Protein AF-A0A3D5YGY3-F1 (afdb_monomer_lite)

Secondary structure (DSSP, 8-state):
-EEEEEEETTTTEEEEEEEE--STTHHHHHHHHHHHTT---EEEEE-SS-HHHHHHHHHHHHHHTTT----EEEEE--------

Radius of gyration: 13.59 Å; chains: 1; bounding box: 35×28×34 Å

pLDDT: mean 88.78, std 11.48, range [43.09, 96.0]

Structure (mmCIF, N/CA/C/O backbone):
data_AF-A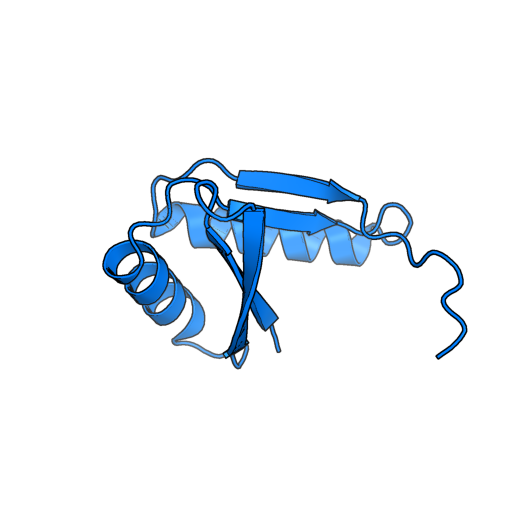0A3D5YGY3-F1
#
_entry.id   AF-A0A3D5YGY3-F1
#
loop_
_atom_site.group_PDB
_atom_site.id
_atom_site.type_symbol
_atom_site.label_atom_id
_atom_site.label_alt_id
_atom_site.label_comp_id
_atom_site.label_asym_id
_atom_site.label_entity_id
_atom_site.label_seq_id
_atom_site.pdbx_PDB_ins_code
_atom_site.Cartn_x
_atom_site.Cartn_y
_atom_site.Cartn_z
_atom_site.occupancy
_atom_site.B_iso_or_equiv
_atom_site.auth_seq_id
_atom_site.auth_comp_id
_atom_site.auth_asym_id
_atom_site.auth_atom_id
_atom_site.pdbx_PDB_model_num
ATOM 1 N N . MET A 1 1 ? 3.499 -9.976 -8.285 1.00 83.38 1 MET A N 1
ATOM 2 C CA . MET A 1 1 ? 2.569 -10.389 -7.212 1.00 83.38 1 MET A CA 1
ATOM 3 C C . MET A 1 1 ? 2.816 -9.495 -6.013 1.00 83.38 1 MET A C 1
ATOM 5 O O . MET A 1 1 ? 3.948 -9.057 -5.855 1.00 83.38 1 MET A O 1
ATOM 9 N N . LEU A 1 2 ? 1.787 -9.207 -5.219 1.00 89.75 2 LEU A N 1
ATOM 10 C CA . LEU A 1 2 ? 1.897 -8.443 -3.972 1.00 89.75 2 LEU A CA 1
ATOM 11 C C . LEU A 1 2 ? 1.578 -9.357 -2.790 1.00 89.75 2 LEU A C 1
ATOM 13 O O . LEU A 1 2 ? 0.544 -10.016 -2.813 1.00 89.75 2 LEU A O 1
ATOM 17 N N . GLY A 1 3 ? 2.443 -9.391 -1.776 1.00 92.62 3 GLY A N 1
ATOM 18 C CA . GLY A 1 3 ? 2.145 -10.036 -0.495 1.00 92.62 3 GLY A CA 1
ATOM 19 C C . GLY A 1 3 ? 1.341 -9.105 0.409 1.00 92.62 3 GLY A C 1
ATOM 20 O O . GLY A 1 3 ? 1.594 -7.903 0.435 1.00 92.62 3 GLY A O 1
ATOM 21 N N . LEU A 1 4 ? 0.371 -9.656 1.136 1.00 93.81 4 LEU A N 1
ATOM 22 C CA . LEU A 1 4 ? -0.489 -8.919 2.055 1.00 93.81 4 LEU A CA 1
ATOM 23 C C . LEU A 1 4 ? -0.508 -9.575 3.431 1.00 93.81 4 LEU A C 1
ATOM 25 O O . LEU A 1 4 ? -0.721 -10.783 3.571 1.00 93.81 4 LEU A O 1
ATOM 29 N 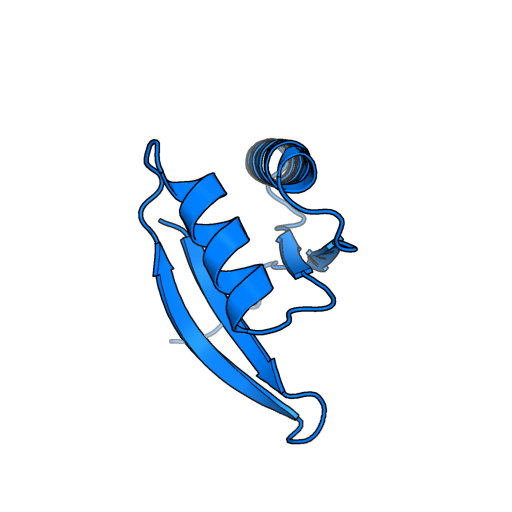N . ALA A 1 5 ? -0.376 -8.740 4.452 1.00 93.06 5 ALA A N 1
ATOM 30 C CA . ALA A 1 5 ? -0.559 -9.104 5.843 1.00 93.06 5 ALA A CA 1
ATOM 31 C C . ALA A 1 5 ? -1.304 -7.986 6.577 1.00 93.06 5 ALA A C 1
ATOM 33 O O . ALA A 1 5 ? -1.245 -6.820 6.185 1.00 93.06 5 ALA A O 1
ATOM 34 N N . LYS A 1 6 ? -2.002 -8.349 7.651 1.00 93.44 6 LYS A N 1
ATOM 35 C CA . LYS A 1 6 ? -2.703 -7.420 8.538 1.00 93.44 6 LYS A CA 1
ATOM 36 C C . LYS A 1 6 ? -2.195 -7.586 9.958 1.00 93.44 6 LYS A C 1
ATOM 38 O O . LYS A 1 6 ? -1.974 -8.698 10.423 1.00 93.44 6 LYS A O 1
ATOM 43 N N . VAL A 1 7 ? -2.080 -6.469 10.663 1.00 91.50 7 VAL A N 1
ATOM 44 C CA . VAL A 1 7 ? -1.724 -6.451 12.081 1.00 91.50 7 VAL A CA 1
ATOM 45 C C . VAL A 1 7 ? -2.968 -6.176 12.914 1.00 91.50 7 VAL A C 1
ATOM 47 O O . VAL A 1 7 ? -3.710 -5.231 12.644 1.00 91.50 7 VAL A O 1
ATOM 50 N N . SER A 1 8 ? -3.194 -6.988 13.947 1.00 86.94 8 SER A N 1
ATOM 51 C CA . SER A 1 8 ? -4.134 -6.655 15.018 1.00 86.94 8 SER A CA 1
ATOM 52 C C . SER A 1 8 ? -3.368 -5.947 16.130 1.00 86.94 8 SER A C 1
ATOM 54 O O . SER A 1 8 ? -2.635 -6.589 16.878 1.00 86.94 8 SER A O 1
ATOM 56 N N . LEU A 1 9 ? -3.539 -4.628 16.276 1.00 82.12 9 LEU A N 1
ATOM 57 C CA . LEU A 1 9 ? -2.856 -3.861 17.333 1.00 82.12 9 LEU A CA 1
ATOM 58 C C . LEU A 1 9 ? -3.225 -4.322 18.751 1.00 82.12 9 LEU A C 1
ATOM 60 O O . LEU A 1 9 ? -2.452 -4.127 19.682 1.00 82.12 9 LEU A O 1
ATOM 64 N N . LYS A 1 10 ? -4.398 -4.943 18.924 1.00 85.62 10 LYS A N 1
ATOM 65 C CA . LYS A 1 10 ? -4.828 -5.495 20.217 1.00 85.62 10 LYS A CA 1
ATOM 66 C C . LYS A 1 10 ? -4.053 -6.750 20.601 1.00 85.62 10 LYS A C 1
ATOM 68 O O . LYS A 1 10 ? -3.797 -6.971 21.777 1.00 85.62 10 LYS A O 1
ATOM 73 N N . GLU A 1 11 ? -3.733 -7.574 19.613 1.00 85.75 11 GLU A N 1
ATOM 74 C CA . GLU A 1 11 ? -3.098 -8.878 19.816 1.00 85.75 11 GLU A CA 1
ATOM 75 C C . GLU A 1 11 ? -1.585 -8.805 19.598 1.00 85.75 11 GLU A C 1
ATOM 77 O O . GLU A 1 11 ? -0.860 -9.689 20.036 1.00 85.75 11 GLU A O 1
ATOM 82 N N . ASN A 1 12 ? -1.108 -7.739 18.949 1.00 85.50 12 ASN A N 1
ATOM 83 C CA . ASN A 1 12 ? 0.270 -7.572 18.499 1.00 85.50 12 ASN A CA 1
ATOM 84 C C . ASN A 1 12 ? 0.753 -8.747 17.626 1.00 85.50 12 ASN A C 1
ATOM 86 O O . ASN A 1 12 ? 1.912 -9.153 17.676 1.00 85.50 12 ASN A O 1
ATOM 90 N N . VAL A 1 13 ? -0.170 -9.307 16.838 1.00 87.56 13 VAL A N 1
ATOM 91 C CA . VAL A 1 13 ? 0.065 -10.431 15.928 1.00 87.56 13 VAL A CA 1
ATOM 92 C C . VAL A 1 13 ? -0.144 -9.974 14.488 1.00 87.56 13 VAL A C 1
ATOM 94 O O . VAL A 1 13 ? -1.079 -9.226 14.177 1.00 87.56 13 VAL A O 1
ATOM 97 N N . ILE A 1 14 ? 0.747 -10.444 13.616 1.00 88.62 14 ILE A N 1
ATOM 98 C CA . ILE A 1 14 ? 0.679 -10.268 12.168 1.00 88.62 14 ILE A CA 1
ATOM 99 C C . ILE A 1 14 ? 0.020 -11.510 11.567 1.00 88.62 14 ILE A C 1
ATOM 101 O O . ILE A 1 14 ? 0.494 -12.628 11.764 1.00 88.62 14 ILE A O 1
ATOM 105 N N . PHE A 1 15 ? -1.052 -11.308 10.811 1.00 90.12 15 PHE A N 1
ATOM 106 C CA . PHE A 1 15 ? -1.780 -12.361 10.115 1.00 90.12 15 PHE A CA 1
ATOM 107 C C . PHE A 1 15 ? -1.549 -12.247 8.606 1.00 90.12 15 PHE A C 1
ATOM 109 O O . PHE A 1 15 ? -1.833 -11.189 8.031 1.00 90.12 15 PHE A O 1
ATOM 116 N N . PRO A 1 16 ? -1.058 -13.304 7.936 1.00 91.50 16 PRO A N 1
ATOM 117 C CA . PRO A 1 16 ? -0.978 -13.307 6.484 1.00 91.50 16 PRO A CA 1
ATOM 118 C C . PRO A 1 16 ? -2.393 -13.318 5.897 1.00 91.50 16 PRO A C 1
ATOM 120 O O . PRO A 1 16 ? -3.220 -14.150 6.264 1.00 91.50 16 PRO A O 1
ATOM 123 N N . ILE A 1 17 ? -2.661 -12.402 4.969 1.00 89.44 17 ILE A N 1
ATOM 124 C CA . ILE A 1 17 ? -3.889 -12.419 4.161 1.00 89.44 17 ILE A CA 1
ATOM 125 C C . ILE A 1 17 ? -3.657 -13.286 2.919 1.00 89.44 17 ILE A C 1
ATOM 127 O O . ILE A 1 17 ? -4.539 -14.036 2.509 1.00 89.44 17 ILE A O 1
ATOM 131 N N . GLY A 1 18 ? -2.457 -13.209 2.334 1.00 90.38 18 GLY A N 1
ATOM 132 C CA . GLY A 1 18 ? -2.063 -13.993 1.165 1.00 90.38 18 GLY A CA 1
ATOM 133 C C . GLY A 1 18 ? -1.348 -13.146 0.119 1.00 90.38 18 GLY A C 1
ATOM 134 O O . GLY A 1 18 ? -0.647 -12.193 0.455 1.00 90.38 18 GLY A O 1
ATOM 135 N N . TYR A 1 19 ? -1.534 -13.497 -1.155 1.00 91.94 19 TYR A N 1
ATOM 136 C CA . TYR A 1 19 ? -0.930 -12.796 -2.287 1.00 91.94 19 TYR A CA 1
ATOM 137 C C . TYR A 1 19 ? -1.991 -12.349 -3.291 1.00 91.94 19 TYR A C 1
ATOM 139 O O . TYR A 1 19 ? -2.922 -13.098 -3.580 1.00 91.94 19 TYR A O 1
ATOM 147 N N . LEU A 1 20 ? -1.807 -11.165 -3.876 1.00 92.19 20 LEU A N 1
ATOM 148 C CA . LEU A 1 20 ? -2.600 -10.677 -5.002 1.00 92.19 20 LEU A CA 1
ATOM 149 C C . LEU A 1 20 ? -1.793 -10.688 -6.299 1.00 92.19 20 LEU A C 1
ATOM 151 O O . LEU A 1 20 ? -0.580 -10.424 -6.326 1.00 92.19 20 LEU A O 1
ATOM 155 N N . GLN A 1 21 ? -2.483 -10.978 -7.398 1.00 92.25 21 GLN A N 1
ATOM 156 C CA . GLN A 1 21 ? -1.936 -10.760 -8.729 1.00 92.25 21 GLN A CA 1
ATOM 157 C C . GLN A 1 21 ? -1.883 -9.262 -9.030 1.00 92.25 21 GLN A C 1
ATOM 159 O O . GLN A 1 21 ? -2.678 -8.476 -8.526 1.00 92.25 21 GLN A O 1
ATOM 164 N N . ASN A 1 22 ? -0.885 -8.861 -9.815 1.00 89.44 22 ASN A N 1
ATOM 165 C CA . ASN A 1 22 ? -0.761 -7.479 -10.261 1.00 89.44 22 ASN A CA 1
ATOM 166 C C . ASN A 1 22 ? -1.447 -7.341 -11.622 1.00 89.44 22 ASN A C 1
ATOM 168 O O . ASN A 1 22 ? -0.774 -7.361 -12.652 1.00 89.44 22 ASN A O 1
ATOM 172 N N . ASP A 1 23 ? -2.775 -7.304 -11.600 1.00 92.31 23 ASP A N 1
ATOM 173 C CA . ASP A 1 23 ? -3.646 -7.229 -12.771 1.00 92.31 23 ASP A CA 1
ATOM 174 C C . ASP A 1 23 ? -4.512 -5.953 -12.750 1.00 92.31 23 ASP A C 1
ATOM 176 O O . ASP A 1 23 ? -4.266 -5.022 -11.977 1.00 92.31 23 ASP A O 1
ATOM 180 N N . GLY A 1 24 ? -5.493 -5.880 -13.654 1.00 90.88 24 GLY A N 1
ATOM 181 C CA . GLY A 1 24 ? -6.366 -4.715 -13.800 1.00 90.88 24 GLY A CA 1
ATOM 182 C C . GLY A 1 24 ? -7.269 -4.442 -12.593 1.00 90.88 24 GLY A C 1
ATOM 183 O O . GLY A 1 24 ? -7.646 -3.289 -12.387 1.00 90.88 24 GLY A O 1
ATOM 184 N N . ASP A 1 25 ? -7.564 -5.456 -11.777 1.00 93.06 25 ASP A N 1
ATOM 185 C CA . ASP A 1 25 ? -8.526 -5.360 -10.675 1.00 93.06 25 ASP A CA 1
ATOM 186 C C . ASP A 1 25 ? -7.855 -5.063 -9.325 1.00 93.06 25 ASP A C 1
ATOM 188 O O . ASP A 1 25 ? -8.532 -4.692 -8.363 1.00 93.06 25 ASP A O 1
ATOM 192 N N . LEU A 1 26 ? -6.519 -5.140 -9.261 1.00 94.25 26 LEU A N 1
ATOM 193 C CA . LEU A 1 26 ? -5.715 -4.998 -8.043 1.00 94.25 26 LEU A CA 1
ATOM 194 C C . LEU A 1 26 ? -6.161 -3.844 -7.130 1.00 94.25 26 LEU A C 1
ATOM 196 O O . LEU A 1 26 ? -6.344 -4.038 -5.929 1.00 94.25 26 LEU A O 1
ATOM 200 N N . TYR A 1 27 ? -6.325 -2.637 -7.675 1.00 94.69 27 TYR A N 1
ATOM 201 C CA . TYR A 1 27 ? -6.662 -1.456 -6.873 1.00 94.69 27 TYR A CA 1
ATOM 202 C C . TYR A 1 27 ? -8.071 -1.529 -6.278 1.00 94.69 27 TYR A C 1
ATOM 204 O O . TYR A 1 27 ? -8.271 -1.136 -5.128 1.00 94.69 27 TYR A O 1
ATOM 212 N N . PHE A 1 28 ? -9.031 -2.073 -7.029 1.00 94.00 28 PHE A N 1
ATOM 213 C CA . PHE A 1 28 ? -10.395 -2.271 -6.548 1.00 94.00 28 PHE A CA 1
ATOM 214 C C . PHE A 1 28 ? -10.439 -3.354 -5.466 1.00 94.00 28 PHE A C 1
ATOM 216 O O . PHE A 1 28 ? -11.043 -3.154 -4.411 1.00 94.00 28 PHE A O 1
ATOM 223 N N . THR A 1 29 ? -9.728 -4.466 -5.676 1.00 94.62 29 THR A N 1
ATOM 224 C CA . THR A 1 29 ? -9.593 -5.533 -4.678 1.00 94.62 29 THR A CA 1
ATOM 225 C C . THR A 1 29 ? -8.963 -5.018 -3.385 1.00 94.62 29 THR A C 1
ATOM 227 O O . THR A 1 29 ? -9.486 -5.285 -2.304 1.00 94.62 29 THR A O 1
ATOM 230 N N . LEU A 1 30 ? -7.879 -4.239 -3.472 1.00 95.25 30 LEU A N 1
ATOM 231 C CA . LEU A 1 30 ? -7.233 -3.645 -2.299 1.00 95.25 30 LEU A CA 1
ATOM 232 C C . LEU A 1 30 ? -8.165 -2.695 -1.549 1.00 95.25 30 LEU A C 1
ATOM 234 O O . LEU A 1 30 ? -8.256 -2.791 -0.327 1.00 95.25 30 LEU A O 1
ATOM 238 N N . ALA A 1 31 ? -8.887 -1.824 -2.258 1.00 94.69 31 ALA A N 1
ATOM 239 C CA . ALA A 1 31 ? -9.864 -0.929 -1.641 1.00 94.69 31 ALA A CA 1
ATOM 240 C C . ALA A 1 31 ? -10.969 -1.709 -0.903 1.00 94.69 31 ALA A C 1
ATOM 24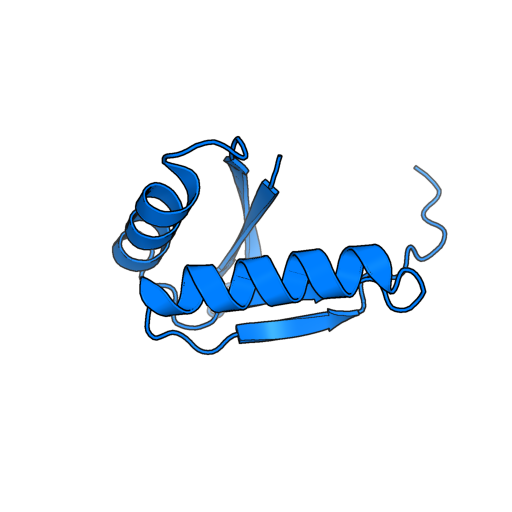2 O O . ALA A 1 31 ? -11.334 -1.356 0.220 1.00 94.69 31 ALA A O 1
ATOM 243 N N . GLY A 1 32 ? -11.444 -2.813 -1.490 1.00 95.06 32 GLY A N 1
ATOM 244 C CA . GLY A 1 32 ? -12.405 -3.720 -0.861 1.00 95.06 32 GLY A CA 1
ATOM 245 C C . GLY A 1 32 ? -11.871 -4.363 0.422 1.00 95.06 32 GLY A C 1
ATOM 246 O O . GLY A 1 32 ? -12.538 -4.298 1.454 1.00 95.06 32 GLY A O 1
ATOM 247 N N . ILE A 1 33 ? -10.653 -4.917 0.389 1.00 94.50 33 ILE A N 1
ATOM 248 C CA . ILE A 1 33 ? -10.000 -5.520 1.568 1.00 94.50 33 ILE A CA 1
ATOM 249 C C . ILE A 1 33 ? -9.837 -4.480 2.675 1.00 94.50 33 ILE A C 1
ATOM 251 O O . ILE A 1 33 ? -10.182 -4.729 3.826 1.00 94.50 33 ILE A O 1
ATOM 255 N N . ILE A 1 34 ? -9.344 -3.296 2.320 1.00 94.50 34 ILE A N 1
ATOM 256 C CA . ILE A 1 34 ? -9.145 -2.180 3.239 1.00 94.50 34 ILE A CA 1
ATOM 257 C C . ILE A 1 34 ? -10.447 -1.818 3.966 1.00 94.50 34 ILE A C 1
ATOM 259 O O . ILE A 1 34 ? -10.451 -1.679 5.192 1.00 94.50 34 ILE A O 1
ATOM 263 N N . ALA A 1 35 ? -11.548 -1.696 3.221 1.00 93.38 35 ALA A N 1
ATOM 264 C CA . ALA A 1 35 ? -12.851 -1.354 3.776 1.00 93.38 35 ALA A CA 1
ATOM 265 C C . ALA A 1 35 ? -13.421 -2.485 4.647 1.00 93.38 35 ALA A C 1
ATOM 267 O O . ALA A 1 35 ? -13.882 -2.235 5.763 1.00 93.38 35 ALA A O 1
ATOM 268 N N . GLN A 1 36 ? -13.359 -3.729 4.165 1.00 93.69 36 GLN A N 1
ATOM 269 C CA . GLN A 1 36 ? -13.868 -4.910 4.863 1.00 93.69 36 GLN A CA 1
ATOM 270 C C . GLN A 1 36 ? -13.134 -5.148 6.187 1.00 93.69 36 GLN A C 1
ATOM 272 O O . GLN A 1 36 ? -13.763 -5.361 7.225 1.00 93.69 36 GLN A O 1
ATOM 277 N N . GLU A 1 37 ? -11.806 -5.069 6.160 1.00 91.31 37 GLU A N 1
ATOM 278 C CA . GLU A 1 37 ? -10.949 -5.321 7.317 1.00 91.31 37 GLU A CA 1
ATOM 279 C C . GLU A 1 37 ? -10.808 -4.106 8.241 1.00 91.31 37 GLU A C 1
ATOM 281 O O . GLU A 1 37 ? -10.173 -4.219 9.295 1.00 91.31 37 GLU A O 1
ATOM 286 N N . LYS A 1 38 ? -11.418 -2.970 7.866 1.00 90.94 38 LYS A N 1
ATOM 287 C CA . LYS A 1 38 ? -11.368 -1.682 8.575 1.00 90.94 38 LYS A CA 1
ATOM 288 C C . LYS A 1 38 ? -9.931 -1.238 8.847 1.00 90.94 38 LYS A C 1
ATOM 290 O O . LYS A 1 38 ? -9.584 -0.858 9.966 1.00 90.94 38 LYS A O 1
ATOM 295 N N . ILE A 1 39 ? -9.088 -1.332 7.822 1.00 93.81 39 ILE A N 1
ATOM 296 C CA . ILE A 1 39 ? -7.684 -0.930 7.901 1.00 93.81 39 ILE A CA 1
ATOM 297 C C . ILE A 1 39 ? -7.615 0.583 8.116 1.00 93.81 39 ILE A C 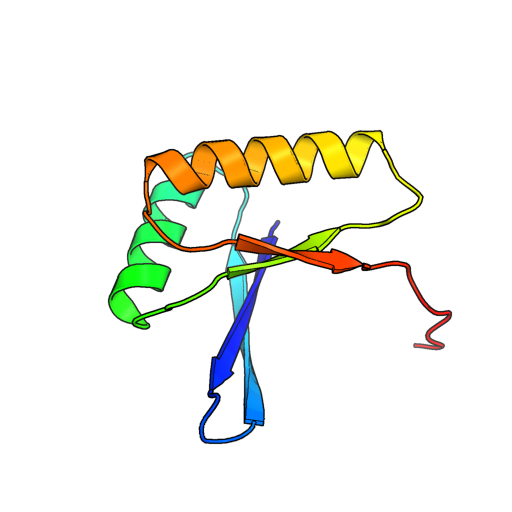1
ATOM 299 O O . ILE A 1 39 ? -8.253 1.344 7.397 1.00 93.81 39 ILE A O 1
ATOM 303 N N . SER A 1 40 ? -6.847 1.019 9.113 1.00 93.12 40 SER A N 1
ATOM 304 C CA . SER A 1 40 ? -6.675 2.439 9.450 1.00 93.12 40 SER A CA 1
ATOM 305 C C . SER A 1 40 ? -5.345 3.024 8.978 1.00 93.12 40 SER A C 1
ATOM 307 O O . SER A 1 40 ? -5.181 4.239 8.980 1.00 93.12 40 SER A O 1
ATOM 309 N N . GLN A 1 41 ? -4.389 2.171 8.608 1.00 94.69 41 GLN A N 1
ATOM 310 C CA . GLN A 1 41 ? -3.060 2.553 8.144 1.00 94.69 41 GLN A CA 1
ATOM 311 C C . GLN A 1 41 ? -2.491 1.445 7.258 1.00 94.69 41 GLN A C 1
ATOM 313 O O . GLN A 1 41 ? -2.689 0.261 7.535 1.00 94.69 41 GLN A O 1
ATOM 318 N N . ILE A 1 42 ? -1.762 1.832 6.215 1.00 95.38 42 ILE A N 1
ATOM 319 C CA . ILE A 1 42 ? -1.011 0.915 5.357 1.00 95.38 42 ILE A CA 1
ATOM 320 C C . ILE A 1 42 ? 0.477 1.081 5.660 1.00 95.38 42 ILE A C 1
ATOM 322 O O . ILE A 1 42 ? 0.977 2.201 5.749 1.00 95.38 42 ILE A O 1
ATOM 326 N N . VAL A 1 43 ? 1.185 -0.038 5.781 1.00 94.62 43 VAL A N 1
ATOM 327 C CA . VAL A 1 43 ? 2.647 -0.074 5.864 1.00 94.62 43 VAL A CA 1
ATOM 328 C C . VAL A 1 43 ? 3.172 -0.762 4.613 1.00 94.62 43 VAL A C 1
ATOM 330 O O . VAL A 1 43 ? 2.682 -1.831 4.247 1.00 94.62 43 VAL A O 1
ATOM 333 N N . VAL A 1 44 ? 4.139 -0.142 3.942 1.00 94.81 44 VAL A N 1
ATOM 334 C CA . VAL A 1 44 ? 4.729 -0.657 2.703 1.00 94.81 44 VAL A CA 1
ATOM 335 C C . VAL A 1 44 ? 6.236 -0.786 2.874 1.00 94.81 44 VAL A C 1
ATOM 337 O O . VAL A 1 44 ? 6.910 0.178 3.236 1.00 94.81 44 VAL A O 1
ATOM 340 N N . GLY A 1 45 ? 6.757 -1.979 2.595 1.00 92.50 45 GLY A N 1
ATOM 341 C CA . GLY A 1 45 ? 8.193 -2.220 2.524 1.00 92.50 45 GLY A CA 1
ATOM 342 C C . GLY A 1 45 ? 8.823 -1.418 1.386 1.00 92.50 45 GLY A C 1
ATOM 343 O O . GLY A 1 45 ? 8.275 -1.341 0.285 1.00 92.50 45 GLY A O 1
ATOM 344 N N . LEU A 1 46 ? 9.945 -0.764 1.664 1.00 92.38 46 LEU A N 1
ATOM 345 C CA . LEU A 1 46 ? 10.679 0.049 0.706 1.00 92.38 46 LEU A CA 1
ATOM 346 C C . LEU A 1 46 ? 12.169 -0.324 0.785 1.00 92.38 46 LEU A C 1
ATOM 348 O O . LEU A 1 46 ? 12.810 -0.034 1.796 1.00 92.38 46 LEU A O 1
ATOM 352 N N . PRO A 1 47 ? 12.751 -0.970 -0.240 1.00 90.94 47 PRO A N 1
ATOM 353 C CA . PRO A 1 47 ? 14.167 -1.327 -0.223 1.00 90.94 47 PRO A CA 1
ATOM 354 C C . PRO A 1 47 ? 15.014 -0.059 -0.340 1.00 90.94 47 PRO A C 1
ATOM 356 O O . PRO A 1 47 ? 14.789 0.745 -1.244 1.00 90.94 47 PRO A O 1
ATOM 359 N N . ASN A 1 48 ? 16.023 0.134 0.510 1.00 87.06 48 ASN A N 1
ATOM 360 C CA . ASN A 1 48 ? 16.783 1.390 0.535 1.00 87.06 48 ASN A CA 1
ATOM 361 C C . ASN A 1 48 ? 17.794 1.490 -0.614 1.00 87.06 48 ASN A C 1
ATOM 363 O O . ASN A 1 48 ? 18.178 2.590 -1.009 1.00 87.06 48 ASN A O 1
ATOM 367 N N . LYS A 1 49 ? 18.233 0.350 -1.159 1.00 88.38 49 LYS A N 1
ATOM 368 C CA . LYS A 1 49 ? 19.316 0.288 -2.158 1.00 88.38 49 LYS A CA 1
ATOM 369 C C . LYS A 1 49 ? 18.839 0.250 -3.612 1.00 88.38 49 LYS A C 1
ATOM 371 O O . LYS A 1 49 ? 19.648 0.431 -4.518 1.00 88.38 49 LYS A O 1
ATOM 376 N N . GLU A 1 50 ? 17.546 0.040 -3.855 1.00 89.88 50 GLU A N 1
ATOM 377 C CA . GLU A 1 50 ? 17.004 -0.208 -5.197 1.00 89.88 50 GLU A CA 1
ATOM 378 C C . GLU A 1 50 ? 16.080 0.924 -5.669 1.00 89.88 50 GLU A C 1
ATOM 380 O O . GLU A 1 50 ? 14.857 0.792 -5.676 1.00 89.88 50 GLU A O 1
ATOM 385 N N . LEU A 1 51 ? 16.666 2.046 -6.105 1.00 90.94 51 LEU A N 1
ATOM 386 C CA . LEU A 1 51 ? 15.932 3.265 -6.495 1.00 90.94 51 LEU A CA 1
ATOM 387 C C . LEU A 1 51 ? 14.815 3.014 -7.523 1.00 90.94 51 LEU A C 1
ATOM 389 O O . LEU A 1 51 ? 13.692 3.479 -7.348 1.00 90.94 51 LEU A O 1
ATOM 393 N N . ALA A 1 52 ? 15.084 2.216 -8.559 1.00 92.69 52 ALA A N 1
ATOM 394 C CA . ALA A 1 52 ? 14.086 1.900 -9.584 1.00 92.69 52 ALA A CA 1
ATOM 395 C C . ALA A 1 52 ? 12.887 1.103 -9.031 1.00 92.69 52 ALA A C 1
ATOM 397 O O . ALA A 1 52 ? 11.786 1.168 -9.581 1.00 92.69 52 ALA A O 1
ATOM 398 N N . ILE A 1 53 ? 13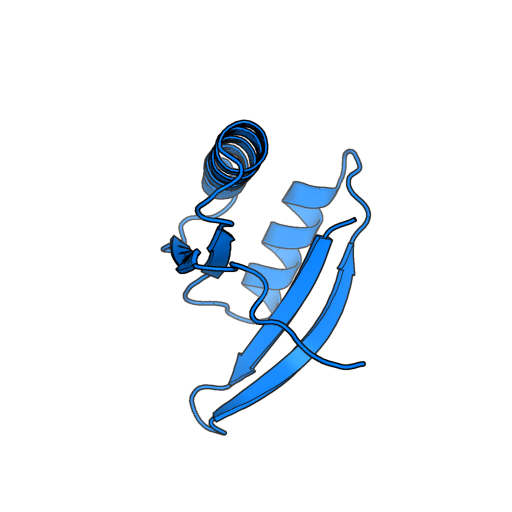.083 0.330 -7.958 1.00 90.62 53 ILE A N 1
ATOM 399 C CA . ILE A 1 53 ? 11.992 -0.358 -7.262 1.00 90.62 53 ILE A CA 1
ATOM 400 C C . ILE A 1 53 ? 11.242 0.628 -6.368 1.00 90.62 53 ILE A C 1
ATOM 402 O O . ILE A 1 53 ? 10.011 0.625 -6.381 1.00 90.62 53 ILE A O 1
ATOM 406 N N . GLN A 1 54 ? 11.949 1.517 -5.665 1.00 93.00 54 GLN A N 1
ATOM 407 C CA . GLN A 1 54 ? 11.321 2.557 -4.846 1.00 93.00 54 GLN A CA 1
ATOM 408 C C . GLN A 1 54 ? 10.356 3.420 -5.664 1.00 93.00 54 GLN A C 1
ATOM 410 O O . GLN A 1 54 ? 9.216 3.617 -5.253 1.00 93.00 54 GLN A O 1
ATOM 415 N N . GLU A 1 55 ? 10.768 3.870 -6.852 1.00 95.50 55 GLU A N 1
ATOM 416 C CA . GLU A 1 55 ? 9.915 4.661 -7.748 1.00 95.50 55 GLU A CA 1
ATOM 417 C C . GLU A 1 55 ? 8.637 3.908 -8.143 1.00 95.50 55 GLU A C 1
ATOM 419 O O . GLU A 1 55 ? 7.544 4.479 -8.147 1.00 95.50 55 GLU A O 1
ATOM 424 N N . LYS A 1 56 ? 8.744 2.601 -8.427 1.00 93.75 56 LYS A N 1
ATOM 425 C CA . LYS A 1 56 ? 7.583 1.754 -8.746 1.00 93.75 56 LYS A CA 1
ATOM 426 C C . LYS A 1 56 ? 6.643 1.609 -7.554 1.00 93.75 56 LYS A C 1
ATOM 428 O O . LYS A 1 56 ? 5.430 1.696 -7.738 1.00 93.75 56 LYS A O 1
ATOM 433 N N . ILE A 1 57 ? 7.186 1.414 -6.352 1.00 94.06 57 ILE A N 1
ATOM 434 C CA . ILE A 1 57 ? 6.408 1.298 -5.112 1.00 94.06 57 ILE A CA 1
ATOM 435 C C . ILE A 1 57 ? 5.691 2.617 -4.814 1.00 94.06 57 ILE A C 1
ATOM 437 O O . ILE A 1 57 ? 4.485 2.621 -4.577 1.00 94.06 57 ILE A O 1
ATOM 441 N N . GLN A 1 58 ? 6.387 3.747 -4.908 1.00 95.44 58 GLN A N 1
ATOM 442 C CA . GLN A 1 58 ? 5.797 5.068 -4.690 1.00 95.44 58 GLN A CA 1
ATOM 443 C C . GLN A 1 58 ? 4.713 5.387 -5.727 1.00 95.44 58 GLN A C 1
ATOM 445 O O . GLN A 1 58 ? 3.645 5.888 -5.375 1.00 95.44 58 GLN A O 1
ATOM 450 N N . ALA A 1 59 ? 4.936 5.055 -7.002 1.00 95.44 59 ALA A N 1
ATOM 451 C CA . ALA A 1 59 ? 3.923 5.205 -8.044 1.00 95.44 59 ALA A CA 1
ATOM 452 C C . ALA A 1 59 ? 2.701 4.308 -7.793 1.00 95.44 59 ALA A C 1
ATOM 454 O O . ALA A 1 59 ? 1.565 4.734 -8.015 1.00 95.44 59 ALA A O 1
ATOM 455 N N . PHE A 1 60 ? 2.920 3.081 -7.314 1.00 94.94 60 PHE A N 1
ATOM 456 C CA . PHE A 1 60 ? 1.853 2.174 -6.906 1.00 94.94 60 PHE A CA 1
ATOM 457 C C . PHE A 1 60 ? 1.035 2.755 -5.744 1.00 94.94 60 PHE A C 1
ATOM 459 O O . PHE A 1 60 ? -0.188 2.836 -5.861 1.00 94.94 60 PHE A O 1
ATOM 466 N N . VAL A 1 61 ? 1.693 3.224 -4.679 1.00 95.19 61 VAL A N 1
ATOM 467 C CA . VAL A 1 61 ? 1.035 3.839 -3.515 1.00 95.19 61 VAL A CA 1
ATOM 468 C C . VAL A 1 61 ? 0.257 5.085 -3.921 1.00 95.19 61 VAL A C 1
ATOM 470 O O . VAL A 1 61 ? -0.907 5.221 -3.555 1.00 95.19 61 VAL A O 1
ATOM 473 N N . LYS A 1 62 ? 0.845 5.958 -4.745 1.00 95.19 62 LYS A N 1
ATOM 474 C CA . LYS A 1 62 ? 0.172 7.164 -5.242 1.00 95.19 62 LYS A CA 1
ATOM 475 C C . LYS A 1 62 ? -1.110 6.831 -6.005 1.00 95.19 62 LYS A C 1
ATOM 477 O O . LYS A 1 62 ? -2.109 7.525 -5.850 1.00 95.19 62 LYS A O 1
ATOM 482 N N . LYS A 1 63 ? -1.093 5.775 -6.825 1.00 94.31 63 LYS A N 1
ATOM 483 C CA . LYS A 1 63 ? -2.297 5.289 -7.513 1.00 94.31 63 LYS A CA 1
ATOM 484 C C . LYS A 1 63 ? -3.311 4.709 -6.532 1.00 94.31 63 LYS A C 1
ATOM 486 O O . LYS A 1 63 ? -4.485 5.031 -6.644 1.00 94.31 63 LYS A O 1
ATOM 491 N N . LEU A 1 64 ? -2.876 3.902 -5.562 1.00 94.12 64 LEU A N 1
ATOM 492 C CA . LEU A 1 64 ? -3.756 3.329 -4.539 1.00 94.12 64 LEU A CA 1
ATOM 493 C C . LEU A 1 64 ? -4.474 4.421 -3.732 1.00 94.12 64 LEU A C 1
ATOM 495 O O . LEU A 1 64 ? -5.676 4.320 -3.512 1.00 94.12 64 LEU A O 1
ATOM 499 N N . GLN A 1 65 ? -3.773 5.499 -3.380 1.00 93.81 65 GLN A N 1
ATOM 500 C CA . GLN A 1 65 ? -4.336 6.654 -2.671 1.00 93.81 65 GLN A CA 1
ATOM 501 C C . GLN A 1 65 ? -5.425 7.405 -3.459 1.00 93.81 65 GLN A C 1
ATOM 503 O O . GLN A 1 65 ? -6.137 8.217 -2.884 1.00 93.81 65 GLN A O 1
ATOM 508 N N . MET A 1 66 ? -5.601 7.134 -4.758 1.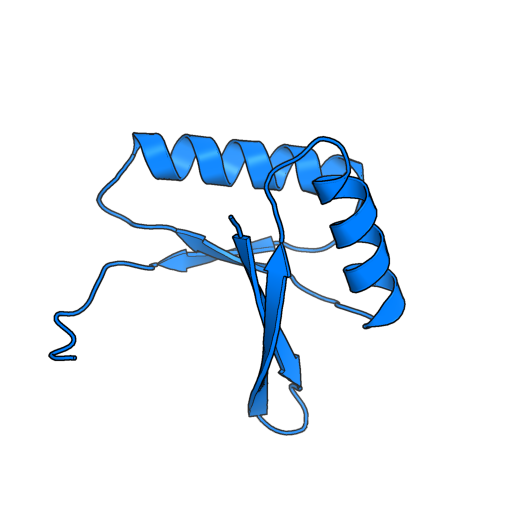00 93.38 66 MET A N 1
ATOM 509 C CA . MET A 1 66 ? -6.753 7.644 -5.516 1.00 93.38 66 MET A CA 1
ATOM 510 C C . MET A 1 66 ? -8.050 6.871 -5.225 1.00 93.38 66 MET A C 1
ATOM 512 O O . MET A 1 66 ? -9.128 7.364 -5.542 1.00 93.38 66 MET A O 1
ATOM 516 N N . PHE A 1 67 ? -7.953 5.663 -4.661 1.00 92.19 67 PHE A N 1
ATOM 517 C CA . PHE A 1 67 ? -9.089 4.793 -4.335 1.00 92.19 67 PHE A CA 1
ATOM 518 C C . PHE A 1 67 ? -9.403 4.767 -2.838 1.00 92.19 67 PHE A C 1
ATOM 520 O O . PHE A 1 67 ? -10.521 4.424 -2.459 1.00 92.19 67 PHE A O 1
ATOM 527 N N . VAL A 1 68 ? -8.422 5.088 -1.990 1.00 92.94 68 VAL A N 1
ATOM 528 C CA . VAL A 1 68 ? -8.546 5.028 -0.529 1.00 92.94 68 VAL A CA 1
ATOM 529 C C . VAL A 1 68 ? -7.882 6.234 0.132 1.00 92.94 68 VAL A C 1
ATOM 531 O O . VAL A 1 68 ? -6.765 6.611 -0.215 1.00 92.94 68 VAL A O 1
ATOM 534 N N . GLU A 1 69 ? -8.539 6.801 1.140 1.00 91.12 69 GLU A N 1
ATOM 535 C CA . GLU A 1 69 ? -8.003 7.898 1.953 1.00 91.12 69 GLU A CA 1
ATOM 536 C C . GLU A 1 69 ? -7.428 7.350 3.265 1.00 91.12 69 GLU A C 1
ATOM 538 O O . GLU A 1 69 ? -8.039 7.455 4.327 1.00 91.12 69 GLU A O 1
ATOM 543 N N . ILE A 1 70 ? -6.263 6.698 3.190 1.00 92.88 70 ILE A N 1
ATOM 544 C CA . ILE A 1 70 ? -5.610 6.070 4.350 1.00 92.88 70 ILE A CA 1
ATOM 545 C C . ILE A 1 70 ? -4.136 6.475 4.417 1.00 92.88 70 ILE A C 1
ATOM 547 O O . ILE A 1 70 ? -3.467 6.507 3.378 1.00 92.88 70 ILE A O 1
ATOM 551 N N . PRO A 1 71 ? -3.604 6.776 5.619 1.00 94.62 71 PRO A N 1
ATOM 552 C CA . PRO A 1 71 ? -2.187 7.066 5.790 1.00 94.62 71 PRO A CA 1
ATOM 553 C C . PRO A 1 71 ? -1.321 5.869 5.387 1.00 94.62 71 PRO A C 1
ATOM 555 O O . PRO A 1 71 ? -1.603 4.723 5.748 1.00 94.62 71 PRO A O 1
ATOM 558 N N . VAL A 1 72 ? -0.243 6.158 4.658 1.00 96.00 72 VAL A N 1
ATOM 559 C CA . VAL A 1 72 ? 0.738 5.164 4.216 1.00 96.00 72 VAL A CA 1
ATOM 560 C C . VAL A 1 72 ? 2.092 5.490 4.828 1.00 96.00 72 VAL A C 1
ATOM 562 O O . VAL A 1 72 ? 2.590 6.604 4.673 1.00 96.00 72 VAL A O 1
ATOM 565 N N . GLU A 1 73 ? 2.680 4.511 5.505 1.00 95.50 73 GLU A N 1
ATOM 566 C CA . GLU A 1 73 ? 4.029 4.571 6.062 1.00 95.50 73 GLU A CA 1
ATOM 567 C C . GLU A 1 73 ? 4.960 3.650 5.266 1.00 95.50 73 GLU A C 1
ATOM 569 O O . GLU A 1 73 ? 4.601 2.514 4.950 1.00 95.50 73 GLU A O 1
ATOM 574 N N . TYR A 1 74 ? 6.158 4.139 4.944 1.00 94.31 74 TYR A N 1
ATOM 575 C CA . TYR A 1 74 ? 7.200 3.334 4.312 1.00 94.31 74 TYR A CA 1
ATOM 576 C C . TYR A 1 74 ? 8.181 2.840 5.368 1.00 94.31 74 TYR A C 1
ATOM 578 O O . TYR A 1 74 ? 8.706 3.639 6.142 1.00 94.31 74 TYR A O 1
ATOM 586 N N . VAL A 1 75 ? 8.462 1.540 5.365 1.00 91.44 75 VAL A N 1
ATOM 587 C CA . VAL A 1 75 ? 9.434 0.914 6.269 1.00 91.44 75 VAL A CA 1
ATOM 588 C C . VAL A 1 75 ? 10.545 0.289 5.439 1.00 91.44 75 VAL A C 1
ATOM 590 O O . VAL A 1 75 ? 10.277 -0.352 4.426 1.00 91.44 75 VAL A O 1
ATOM 593 N N . GLY A 1 76 ? 11.795 0.486 5.856 1.00 88.31 76 GLY A N 1
ATOM 594 C CA . GLY A 1 76 ? 12.955 -0.077 5.169 1.00 88.31 76 GLY A CA 1
ATOM 595 C C . GLY A 1 76 ? 12.879 -1.602 5.091 1.00 88.31 76 GLY A C 1
ATOM 596 O O . GLY A 1 76 ? 12.748 -2.263 6.118 1.00 88.31 76 GLY A O 1
ATOM 597 N N . GLU A 1 77 ? 12.993 -2.149 3.883 1.00 79.06 77 GLU A N 1
ATOM 598 C CA . GLU A 1 77 ? 12.953 -3.595 3.613 1.00 79.06 77 GLU A CA 1
ATOM 599 C C . GLU A 1 77 ? 14.286 -4.087 3.037 1.00 79.06 77 GLU A C 1
ATOM 601 O O . GLU A 1 77 ? 14.345 -4.910 2.126 1.00 79.06 77 GLU A O 1
ATOM 606 N N . ASP A 1 78 ? 15.399 -3.543 3.527 1.00 76.56 78 ASP A N 1
ATOM 607 C CA . ASP A 1 78 ? 16.685 -4.113 3.157 1.00 76.56 78 ASP A CA 1
ATOM 608 C C . ASP A 1 78 ? 16.771 -5.526 3.726 1.00 76.56 78 ASP A C 1
ATOM 610 O O . ASP A 1 78 ? 16.653 -5.717 4.937 1.00 76.56 78 ASP A O 1
ATOM 614 N N . TYR A 1 79 ? 17.009 -6.495 2.840 1.00 56.66 79 TYR A N 1
ATOM 615 C CA . TYR A 1 79 ? 17.367 -7.857 3.204 1.00 56.66 79 TYR A CA 1
ATOM 616 C C . TYR A 1 79 ? 18.496 -7.810 4.239 1.00 56.66 79 TYR A C 1
ATOM 618 O O . TYR A 1 79 ? 19.665 -7.586 3.910 1.00 56.66 79 TYR A O 1
ATOM 626 N N . THR A 1 80 ? 18.159 -8.013 5.509 1.00 55.66 80 THR A N 1
ATOM 627 C CA . THR A 1 80 ? 19.133 -8.535 6.453 1.00 55.66 80 THR A CA 1
ATOM 628 C C . THR A 1 80 ? 19.415 -9.959 5.993 1.00 55.66 80 THR A C 1
ATOM 630 O O . THR A 1 80 ? 18.531 -10.643 5.480 1.00 55.66 80 THR A O 1
ATOM 633 N N . SER A 1 81 ? 20.674 -10.378 6.046 1.00 45.34 81 SER A N 1
ATOM 634 C CA . SER A 1 81 ? 21.086 -11.727 5.668 1.00 45.34 81 SER A CA 1
ATOM 635 C C . SER A 1 81 ? 20.349 -12.746 6.542 1.00 45.34 81 SER A C 1
ATOM 637 O O . SER A 1 81 ? 20.789 -13.040 7.650 1.00 45.34 81 SER A O 1
ATOM 639 N N . VAL A 1 82 ? 19.203 -13.230 6.068 1.00 52.31 82 VAL A N 1
ATOM 640 C CA . VAL A 1 82 ? 18.472 -14.343 6.661 1.00 52.31 82 VAL A CA 1
ATOM 641 C C . VAL A 1 82 ? 18.987 -15.593 5.961 1.00 52.31 82 VAL A C 1
ATOM 643 O O . VAL A 1 82 ? 18.728 -15.802 4.777 1.00 52.31 82 VAL A O 1
ATOM 646 N N . GLU A 1 83 ? 19.772 -16.387 6.689 1.00 45.75 83 GLU A N 1
ATOM 647 C CA . GLU A 1 83 ? 19.879 -17.817 6.413 1.00 45.75 83 GLU A CA 1
ATOM 648 C C . GLU A 1 83 ? 18.454 -18.388 6.456 1.00 45.75 83 GLU A C 1
ATOM 650 O O . GLU A 1 83 ? 17.777 -18.301 7.484 1.00 45.75 83 GLU A O 1
ATOM 655 N N . ALA A 1 84 ? 17.988 -18.871 5.305 1.00 43.09 84 ALA A N 1
ATOM 656 C CA . ALA A 1 84 ? 16.760 -19.643 5.155 1.00 43.09 84 ALA A CA 1
ATOM 657 C C . ALA A 1 84 ? 17.068 -21.141 5.251 1.00 43.09 84 ALA A C 1
ATOM 659 O O . ALA A 1 84 ? 18.169 -21.538 4.799 1.00 43.09 84 ALA A O 1
#

Foldseek 3Di:
DDWDWDADPVVRDIGTPGDDDPDPCVLVVVLVCCVVVVPQEAEAEAAPPDVVVNVVVVVVVVVSCVSDVHHYHYDHDHDDPDDD

Sequence (84 aa):
MLGLAKVSLKENVIFPIGYLQNDGDLYFTLAGIIAQEKISQIVVGLPNKELAIQEKIQAFVKKLQMFVEIPVEYVGEDYTSVEA